Protein AF-A0A969T802-F1 (afdb_monomer)

pLDDT: mean 82.57, std 17.38, range [31.38, 98.31]

Secondary structure (DSSP, 8-state):
--HHHHHHHHHHHHHHS-SHHHHHHTHHHHHHHHHHHHHHHHHHHHHHHTT-HHHHTT--HHHHBPPSB---SS-TTS-SB-SEEEEEE--TTTSS-SEEEEEESS--S-EEE--------

Structure (mmCIF, N/CA/C/O backbone):
data_AF-A0A969T802-F1
#
_entry.id   AF-A0A969T802-F1
#
loop_
_atom_site.group_PDB
_atom_site.id
_atom_site.type_symbol
_atom_site.label_atom_id
_atom_site.label_alt_id
_atom_site.label_comp_id
_atom_site.label_asym_id
_atom_site.label_entity_id
_atom_site.label_seq_id
_atom_site.pdbx_PDB_ins_code
_atom_site.Cartn_x
_atom_site.Cartn_y
_atom_site.Cartn_z
_atom_site.occupancy
_atom_site.B_iso_or_equiv
_atom_site.auth_seq_id
_atom_site.auth_comp_id
_atom_site.auth_asym_id
_atom_site.auth_atom_id
_atom_site.pdbx_PDB_model_num
ATOM 1 N N . MET A 1 1 ? 12.399 -9.463 11.424 1.00 49.69 1 MET A N 1
ATOM 2 C CA . MET A 1 1 ? 10.992 -9.719 11.037 1.00 49.69 1 MET A CA 1
ATOM 3 C C . MET A 1 1 ? 10.957 -9.883 9.524 1.00 49.69 1 MET A C 1
ATOM 5 O O . MET A 1 1 ? 11.673 -9.152 8.859 1.00 49.69 1 MET A O 1
ATOM 9 N N . ASN A 1 2 ? 10.229 -10.853 8.970 1.00 75.81 2 ASN A N 1
ATOM 10 C CA . ASN A 1 2 ? 10.134 -11.003 7.512 1.00 75.81 2 ASN A CA 1
ATOM 11 C C . ASN A 1 2 ? 9.276 -9.852 6.943 1.00 75.81 2 ASN A C 1
ATOM 13 O O . ASN A 1 2 ? 8.128 -9.708 7.362 1.00 75.81 2 ASN A O 1
ATOM 17 N N . ASN A 1 3 ? 9.811 -9.056 6.007 1.00 84.88 3 ASN A N 1
ATOM 18 C CA . ASN A 1 3 ? 9.140 -7.883 5.420 1.00 84.88 3 ASN A CA 1
ATOM 19 C C . ASN A 1 3 ? 7.757 -8.235 4.843 1.00 84.88 3 ASN A C 1
ATOM 21 O O . ASN A 1 3 ? 6.803 -7.480 5.016 1.00 84.88 3 ASN A O 1
ATOM 25 N N . LYS A 1 4 ? 7.598 -9.434 4.263 1.00 86.12 4 LYS A N 1
ATOM 26 C CA . LYS A 1 4 ? 6.299 -9.922 3.773 1.00 86.12 4 LYS A CA 1
ATOM 27 C C . LYS A 1 4 ? 5.304 -10.179 4.907 1.00 86.12 4 LYS A C 1
ATOM 29 O O . LYS A 1 4 ? 4.128 -9.858 4.769 1.00 86.12 4 LYS A O 1
ATOM 34 N N . GLN A 1 5 ? 5.761 -10.758 6.015 1.00 89.06 5 GLN A N 1
ATOM 35 C CA . GLN A 1 5 ? 4.893 -11.068 7.153 1.00 89.06 5 GLN A CA 1
ATOM 36 C C . GLN A 1 5 ? 4.352 -9.784 7.786 1.00 89.06 5 GLN A C 1
ATOM 38 O O . GLN A 1 5 ? 3.160 -9.690 8.041 1.00 89.06 5 GLN A O 1
ATOM 43 N N . ALA A 1 6 ? 5.198 -8.759 7.920 1.00 91.12 6 ALA A N 1
ATOM 44 C CA . ALA A 1 6 ? 4.787 -7.462 8.449 1.00 91.12 6 ALA A CA 1
ATOM 45 C C . ALA A 1 6 ? 3.683 -6.790 7.615 1.00 91.12 6 ALA A C 1
ATOM 47 O O . ALA A 1 6 ? 2.765 -6.197 8.178 1.00 91.12 6 ALA A O 1
ATOM 48 N N . ILE A 1 7 ? 3.748 -6.912 6.282 1.00 93.69 7 ILE A N 1
ATOM 49 C CA . ILE A 1 7 ? 2.685 -6.438 5.385 1.00 93.69 7 ILE A CA 1
ATOM 50 C C . ILE A 1 7 ? 1.379 -7.177 5.679 1.00 93.69 7 ILE A C 1
ATOM 52 O O . ILE A 1 7 ? 0.344 -6.543 5.870 1.00 93.69 7 ILE A O 1
ATOM 56 N N . LEU A 1 8 ? 1.425 -8.510 5.716 1.00 91.94 8 LEU A N 1
ATOM 57 C C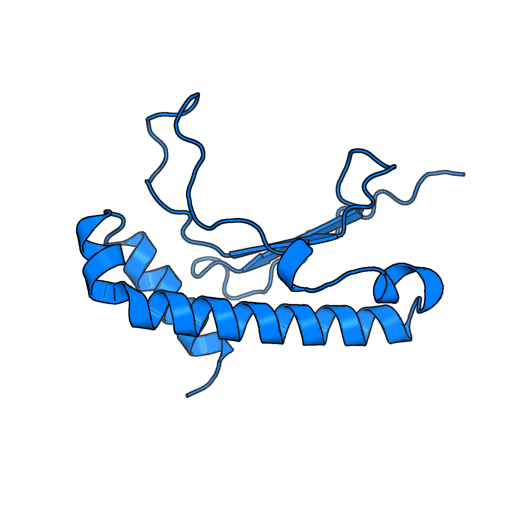A . LEU A 1 8 ? 0.234 -9.336 5.911 1.00 91.94 8 LEU A CA 1
ATOM 58 C C . LEU A 1 8 ? -0.404 -9.100 7.283 1.00 91.94 8 LEU A C 1
ATOM 60 O O . LEU A 1 8 ? -1.618 -8.944 7.356 1.00 91.94 8 LEU A O 1
ATOM 64 N N . ASP A 1 9 ? 0.401 -9.002 8.341 1.00 93.31 9 ASP A N 1
ATOM 65 C CA . ASP A 1 9 ? -0.079 -8.733 9.699 1.00 93.31 9 ASP A CA 1
ATOM 66 C C . ASP A 1 9 ? -0.737 -7.352 9.795 1.00 93.31 9 ASP A C 1
ATOM 68 O O . ASP A 1 9 ? -1.803 -7.203 10.391 1.00 93.31 9 ASP A O 1
ATOM 72 N N . PHE A 1 10 ? -0.140 -6.334 9.166 1.00 95.56 10 PHE A N 1
ATOM 73 C CA . PHE A 1 10 ? -0.739 -5.002 9.105 1.00 95.56 10 PHE A CA 1
ATOM 74 C C . PHE A 1 10 ? -2.083 -5.013 8.365 1.00 95.56 10 PHE A C 1
ATOM 76 O O . PHE A 1 10 ? -3.063 -4.470 8.871 1.00 95.56 10 PHE A O 1
ATOM 83 N N . LEU A 1 11 ? -2.145 -5.639 7.185 1.00 95.38 11 LEU A N 1
ATOM 84 C CA . LEU A 1 11 ? -3.375 -5.707 6.389 1.00 95.38 11 LEU A CA 1
ATOM 85 C C . LEU A 1 11 ? -4.474 -6.505 7.103 1.00 95.38 11 LEU A C 1
ATOM 87 O O . LEU A 1 11 ? -5.644 -6.127 7.028 1.00 95.38 11 LEU A O 1
ATOM 91 N N . LYS A 1 12 ? -4.099 -7.557 7.843 1.00 94.19 12 LYS A N 1
ATOM 92 C CA . LYS A 1 12 ? -5.016 -8.321 8.692 1.00 94.19 12 LYS A CA 1
ATOM 93 C C . LYS A 1 12 ? -5.697 -7.422 9.712 1.00 94.19 12 LYS A C 1
ATOM 95 O O . LYS A 1 12 ? -6.924 -7.351 9.755 1.00 94.19 12 LYS A O 1
ATOM 100 N N . ASP A 1 13 ? -4.901 -6.712 10.503 1.00 96.00 13 ASP A N 1
ATOM 101 C CA . ASP A 1 13 ? -5.425 -5.880 11.579 1.00 96.00 13 ASP A CA 1
ATOM 102 C C . ASP A 1 13 ? -6.213 -4.689 11.028 1.00 96.00 13 ASP A C 1
ATOM 104 O O . ASP A 1 13 ? -7.263 -4.346 11.573 1.00 96.00 13 ASP A O 1
ATOM 108 N N . LEU A 1 14 ? -5.761 -4.111 9.909 1.00 96.50 14 LEU A N 1
ATOM 109 C CA . LEU A 1 14 ? -6.475 -3.045 9.210 1.00 96.50 14 LEU A CA 1
ATOM 110 C C . LEU A 1 14 ? -7.850 -3.508 8.709 1.00 96.50 14 LEU A C 1
ATOM 112 O O . LEU A 1 14 ? -8.796 -2.723 8.719 1.00 96.50 14 LEU A O 1
ATOM 116 N N . SER A 1 15 ? -7.985 -4.768 8.282 1.00 94.44 15 SER A N 1
ATOM 117 C CA . SER A 1 15 ? -9.271 -5.305 7.817 1.00 94.44 15 SER A CA 1
ATOM 118 C C . SER A 1 15 ? -10.324 -5.375 8.931 1.00 94.44 15 SER A C 1
ATOM 120 O O . SER A 1 15 ? -11.513 -5.238 8.653 1.00 94.44 15 SER A O 1
ATOM 122 N N . ILE A 1 16 ? -9.887 -5.538 10.184 1.00 96.12 16 ILE A N 1
ATOM 123 C CA . ILE A 1 16 ? -10.752 -5.646 11.367 1.00 96.12 16 ILE A CA 1
ATOM 124 C C . ILE A 1 16 ? -11.009 -4.262 11.984 1.00 96.12 16 ILE A C 1
ATOM 126 O O . ILE A 1 16 ? -12.108 -3.995 12.459 1.00 96.12 16 ILE A O 1
ATOM 130 N N . ASN A 1 17 ? -10.019 -3.364 11.943 1.00 96.69 17 ASN A N 1
ATOM 131 C CA . ASN A 1 17 ? -10.032 -2.075 12.645 1.00 96.69 17 ASN A CA 1
ATOM 132 C C . ASN A 1 17 ? -10.033 -0.870 11.682 1.00 96.69 17 ASN A C 1
ATOM 134 O O . ASN A 1 17 ? -9.304 0.098 11.881 1.00 96.69 17 ASN A O 1
ATOM 138 N N . ASN A 1 18 ? -10.804 -0.936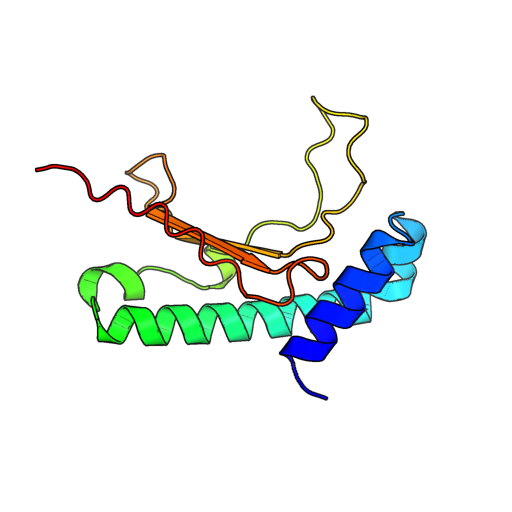 10.592 1.00 95.38 18 ASN A N 1
ATOM 139 C CA . ASN A 1 18 ? -10.729 0.005 9.465 1.00 95.38 18 ASN A CA 1
ATOM 140 C C . ASN A 1 18 ? -11.323 1.399 9.775 1.00 95.38 18 ASN A C 1
ATOM 142 O O . ASN A 1 18 ? -12.367 1.783 9.243 1.00 95.38 18 ASN A O 1
ATOM 146 N N . SER A 1 19 ? -10.656 2.169 10.635 1.00 96.88 19 SER A N 1
ATOM 147 C CA . SER A 1 19 ? -11.009 3.545 10.992 1.00 96.88 19 SER A CA 1
ATOM 148 C C . SER A 1 19 ? -9.802 4.480 10.907 1.00 96.88 19 SER A C 1
ATOM 150 O O . SER A 1 19 ? -8.646 4.043 10.893 1.00 96.88 19 SER A O 1
ATOM 152 N N . LYS A 1 20 ? -10.064 5.790 10.815 1.00 96.31 20 LYS A N 1
ATOM 153 C CA . LYS A 1 20 ? -9.001 6.800 10.730 1.00 96.31 20 LYS A CA 1
ATOM 154 C C . LYS A 1 20 ? -8.198 6.859 12.029 1.00 96.31 20 LYS A C 1
ATOM 156 O O . LYS A 1 20 ? -6.979 6.964 11.978 1.00 96.31 20 LYS A O 1
ATOM 161 N N . GLU A 1 21 ? -8.881 6.752 13.161 1.00 97.88 21 GLU A N 1
ATOM 162 C CA . GLU A 1 21 ? -8.306 6.780 14.505 1.00 97.88 21 GLU A CA 1
ATOM 163 C C . GLU A 1 21 ? -7.303 5.636 14.672 1.00 97.88 21 GLU A C 1
ATOM 165 O O . GLU A 1 21 ? -6.143 5.869 15.003 1.00 97.88 21 GLU A O 1
ATOM 170 N N . TRP A 1 22 ? -7.702 4.412 14.308 1.00 98.06 22 TRP A N 1
ATOM 171 C CA . TRP A 1 22 ? -6.816 3.255 14.390 1.00 98.06 22 TRP A CA 1
ATOM 172 C C . TRP A 1 22 ? -5.600 3.391 13.465 1.00 98.06 22 TRP A C 1
ATOM 174 O O . TRP A 1 22 ? -4.484 3.045 13.854 1.00 98.06 22 TRP A O 1
ATOM 184 N N . MET A 1 23 ? -5.781 3.915 12.247 1.00 97.75 23 MET A N 1
ATOM 185 C CA . MET A 1 23 ? -4.669 4.161 11.322 1.00 97.75 23 MET A CA 1
ATOM 186 C C . MET A 1 23 ? -3.689 5.208 11.867 1.00 97.75 23 MET A C 1
ATOM 188 O O . MET A 1 23 ? -2.481 5.064 11.675 1.00 97.75 23 MET A O 1
ATOM 192 N N . ASP A 1 24 ? -4.187 6.252 12.530 1.00 97.75 24 ASP A N 1
ATOM 193 C CA . ASP A 1 24 ? -3.347 7.286 13.131 1.00 97.75 24 ASP A CA 1
ATOM 194 C C . ASP A 1 24 ? -2.512 6.714 14.289 1.00 97.75 24 ASP A C 1
ATOM 196 O O . ASP A 1 24 ? -1.296 6.929 14.309 1.00 97.75 24 ASP A O 1
ATOM 200 N N . ASP A 1 25 ? -3.108 5.880 15.147 1.00 98.31 25 ASP A N 1
ATOM 201 C CA . ASP A 1 25 ? -2.405 5.170 16.229 1.00 98.31 25 ASP A CA 1
ATOM 202 C C . ASP A 1 25 ? -1.385 4.141 15.701 1.00 98.31 25 ASP A C 1
ATOM 204 O O . ASP A 1 25 ? -0.340 3.897 16.306 1.00 98.31 25 ASP A O 1
ATOM 208 N N . ASN A 1 26 ? -1.652 3.547 14.533 1.00 97.81 26 ASN A N 1
ATOM 209 C CA . ASN A 1 26 ? -0.815 2.516 13.909 1.00 97.81 26 ASN A CA 1
ATOM 210 C C . ASN A 1 26 ? 0.033 3.055 12.742 1.00 97.81 26 ASN A C 1
ATOM 212 O O . ASN A 1 26 ? 0.563 2.276 11.941 1.00 97.81 26 ASN A O 1
ATOM 216 N N . ARG A 1 27 ? 0.224 4.377 12.649 1.00 97.06 27 ARG A N 1
ATOM 217 C CA . ARG A 1 27 ? 0.912 5.040 11.527 1.00 97.06 27 ARG A CA 1
ATOM 218 C C . ARG A 1 27 ? 2.309 4.487 11.260 1.00 97.06 27 ARG A C 1
ATOM 220 O O . ARG A 1 27 ? 2.678 4.292 10.106 1.00 97.06 27 ARG A O 1
ATOM 227 N N . ASN A 1 28 ? 3.065 4.173 12.310 1.00 97.62 28 ASN A N 1
ATOM 228 C CA . ASN A 1 28 ? 4.402 3.586 12.178 1.00 97.62 28 ASN A CA 1
ATOM 229 C C . ASN A 1 28 ? 4.362 2.193 11.530 1.00 97.62 28 ASN A C 1
ATOM 231 O O . ASN A 1 28 ? 5.210 1.878 10.696 1.00 97.62 28 ASN A O 1
ATOM 235 N N . ARG A 1 29 ? 3.349 1.379 11.858 1.00 96.75 29 ARG A N 1
ATOM 236 C CA . ARG A 1 29 ? 3.151 0.052 11.253 1.00 96.75 29 ARG A CA 1
ATOM 237 C C . ARG A 1 29 ? 2.780 0.173 9.782 1.00 96.75 29 ARG A C 1
ATOM 239 O O . ARG A 1 29 ? 3.305 -0.579 8.968 1.00 96.75 29 ARG A O 1
ATOM 246 N N . TYR A 1 30 ? 1.925 1.139 9.442 1.00 96.69 30 TYR A N 1
ATOM 247 C CA . TYR A 1 30 ? 1.594 1.434 8.051 1.00 96.69 30 TYR A CA 1
ATOM 248 C C . TYR A 1 30 ? 2.829 1.858 7.253 1.00 96.69 30 TYR A C 1
ATOM 250 O O . TYR A 1 30 ? 3.064 1.309 6.179 1.00 96.69 30 TYR A O 1
ATOM 258 N N . THR A 1 31 ? 3.632 2.794 7.770 1.00 96.19 31 THR A N 1
ATOM 259 C CA . THR A 1 31 ? 4.863 3.241 7.101 1.00 96.19 31 THR A CA 1
ATOM 260 C C . THR A 1 31 ? 5.804 2.064 6.858 1.00 96.19 31 THR A C 1
ATOM 262 O O . THR A 1 31 ? 6.204 1.837 5.721 1.00 96.19 31 THR A O 1
ATOM 265 N N . PHE A 1 32 ? 6.049 1.238 7.881 1.00 96.44 32 PHE A N 1
ATOM 266 C CA . PHE A 1 32 ? 6.882 0.043 7.742 1.00 96.44 32 PHE A CA 1
ATOM 267 C C . PHE A 1 32 ? 6.331 -0.941 6.695 1.00 96.44 32 PHE A C 1
ATOM 269 O O . PHE A 1 32 ? 7.066 -1.406 5.828 1.00 96.44 32 PHE A O 1
ATOM 276 N N . ALA A 1 33 ? 5.030 -1.246 6.738 1.00 95.94 33 ALA A N 1
ATOM 277 C CA . ALA A 1 33 ? 4.392 -2.143 5.775 1.00 95.94 33 ALA A CA 1
ATOM 278 C C . ALA A 1 33 ? 4.443 -1.583 4.343 1.00 95.94 33 ALA A C 1
ATOM 280 O O . ALA A 1 33 ? 4.654 -2.329 3.388 1.00 95.94 33 ALA A O 1
ATOM 281 N N . LYS A 1 34 ? 4.286 -0.267 4.179 1.00 95.75 34 LYS A N 1
ATOM 282 C CA . LYS A 1 34 ? 4.391 0.409 2.884 1.00 95.75 34 LYS A CA 1
ATOM 283 C C . LYS A 1 34 ? 5.817 0.354 2.331 1.00 95.75 34 LYS A C 1
ATOM 285 O O . LYS A 1 34 ? 5.980 0.103 1.139 1.00 95.75 34 LYS A O 1
ATOM 290 N N . ASP A 1 35 ? 6.827 0.564 3.167 1.00 95.94 35 ASP A N 1
ATOM 291 C CA . ASP A 1 35 ? 8.230 0.506 2.745 1.00 95.94 35 ASP A CA 1
ATOM 292 C C . ASP A 1 35 ? 8.627 -0.928 2.368 1.00 95.94 35 ASP A C 1
ATOM 294 O O . ASP A 1 35 ? 9.183 -1.157 1.295 1.00 95.94 35 ASP A O 1
ATOM 298 N N . ALA A 1 36 ? 8.204 -1.915 3.162 1.00 94.88 36 ALA A N 1
ATOM 299 C CA . ALA A 1 36 ? 8.339 -3.331 2.824 1.00 94.88 36 ALA A CA 1
ATOM 300 C C . ALA A 1 36 ? 7.646 -3.686 1.492 1.00 94.88 36 ALA A C 1
ATOM 302 O O . ALA A 1 36 ? 8.162 -4.482 0.703 1.00 94.88 36 ALA A O 1
ATOM 303 N N . TRP A 1 37 ? 6.478 -3.096 1.214 1.00 94.44 37 TRP A N 1
ATOM 304 C CA . TRP A 1 37 ? 5.791 -3.270 -0.065 1.00 94.44 37 TRP A CA 1
ATOM 305 C C . TRP A 1 37 ? 6.579 -2.650 -1.225 1.00 94.44 37 TRP A C 1
ATOM 307 O O . TRP A 1 37 ? 6.733 -3.290 -2.263 1.00 94.44 37 TRP A O 1
ATOM 317 N N . LEU A 1 38 ? 7.130 -1.447 -1.049 1.00 94.62 38 LEU A N 1
ATOM 318 C CA . LEU A 1 38 ? 7.972 -0.787 -2.053 1.00 94.62 38 LEU A CA 1
ATOM 319 C C . LEU A 1 38 ? 9.215 -1.610 -2.404 1.00 94.62 38 LEU A C 1
ATOM 321 O O . LEU A 1 38 ? 9.541 -1.743 -3.585 1.00 94.62 38 LEU A O 1
ATOM 325 N N . GLU A 1 39 ? 9.880 -2.195 -1.409 1.00 93.94 39 GLU A N 1
ATOM 326 C CA . GLU A 1 39 ? 11.015 -3.096 -1.630 1.00 93.94 39 GLU A CA 1
ATOM 327 C C . GLU A 1 39 ? 10.618 -4.323 -2.455 1.00 93.94 39 GLU A C 1
ATOM 329 O O . GLU A 1 39 ? 11.333 -4.711 -3.381 1.00 93.94 39 GLU A O 1
ATOM 334 N N . LEU A 1 40 ? 9.457 -4.918 -2.168 1.00 92.00 40 LEU A N 1
ATOM 335 C CA . LEU A 1 40 ? 8.957 -6.062 -2.925 1.00 92.00 40 LEU A CA 1
ATOM 336 C C . LEU A 1 40 ? 8.638 -5.683 -4.378 1.00 92.00 40 LEU A C 1
ATOM 338 O O . LEU A 1 40 ? 8.997 -6.418 -5.297 1.00 92.00 40 LEU A O 1
ATOM 342 N N . VAL A 1 41 ? 8.023 -4.520 -4.605 1.00 91.75 41 VAL A N 1
ATOM 343 C CA . VAL A 1 41 ? 7.773 -3.995 -5.958 1.00 91.75 41 VAL A CA 1
ATOM 344 C C . VAL A 1 41 ? 9.086 -3.761 -6.703 1.00 91.75 41 VAL A C 1
ATOM 346 O O . VAL A 1 41 ? 9.196 -4.138 -7.867 1.00 91.75 41 VAL A O 1
ATOM 349 N N . GLN A 1 42 ? 10.108 -3.212 -6.039 1.00 93.12 42 GLN A N 1
ATOM 350 C CA . GLN A 1 42 ? 11.437 -3.046 -6.631 1.00 93.12 42 GLN A CA 1
ATOM 351 C C . GLN A 1 42 ? 12.044 -4.391 -7.043 1.00 93.12 42 GLN A C 1
ATOM 353 O O . GLN A 1 42 ? 12.585 -4.498 -8.142 1.00 93.12 42 GLN A O 1
ATOM 358 N N . GLN A 1 43 ? 11.940 -5.424 -6.204 1.00 91.50 43 GLN A N 1
ATOM 359 C CA . GLN A 1 43 ? 12.427 -6.763 -6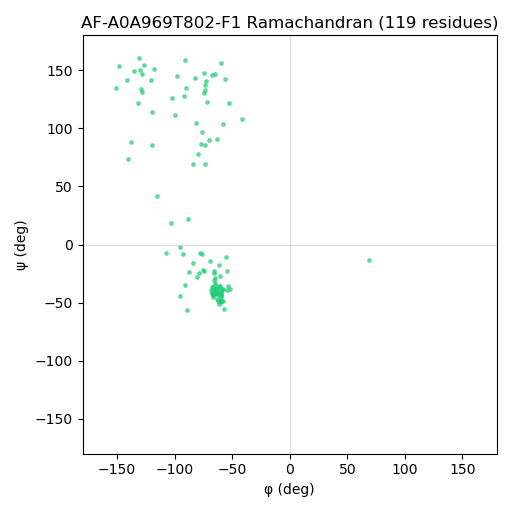.547 1.00 91.50 43 GLN A CA 1
ATOM 360 C C . GLN A 1 43 ? 11.696 -7.333 -7.769 1.00 91.50 43 GLN A C 1
ATOM 362 O O . GLN A 1 43 ? 12.344 -7.868 -8.670 1.00 91.50 43 GLN A O 1
ATOM 367 N N . ILE A 1 44 ? 10.370 -7.169 -7.837 1.00 88.56 44 ILE A N 1
ATOM 368 C CA . ILE A 1 44 ? 9.564 -7.620 -8.979 1.00 88.56 44 ILE A CA 1
ATOM 369 C C . ILE A 1 44 ? 9.975 -6.882 -10.257 1.00 88.56 44 ILE A C 1
ATOM 371 O O . ILE A 1 44 ? 10.223 -7.531 -11.271 1.00 88.56 44 ILE A O 1
ATOM 375 N N . LEU A 1 45 ? 10.115 -5.555 -10.213 1.00 88.44 45 LEU A N 1
ATOM 376 C CA . LEU A 1 45 ? 10.566 -4.765 -11.362 1.00 88.44 45 LEU A CA 1
ATOM 377 C C . LEU A 1 45 ? 11.963 -5.192 -11.822 1.00 88.44 45 LEU A C 1
ATOM 379 O O . LEU A 1 45 ? 12.150 -5.458 -13.003 1.00 88.44 45 LEU A O 1
ATOM 383 N N . THR A 1 46 ? 12.913 -5.381 -10.902 1.00 90.25 46 THR A N 1
ATOM 384 C CA . THR A 1 46 ? 14.260 -5.876 -11.232 1.00 90.25 46 THR A CA 1
ATOM 385 C C . THR A 1 46 ? 14.219 -7.254 -11.898 1.00 90.25 46 THR A C 1
ATOM 387 O O . THR A 1 46 ? 14.978 -7.516 -12.832 1.00 90.25 46 THR A O 1
ATOM 390 N N . MET A 1 47 ? 13.346 -8.158 -11.441 1.00 88.06 47 MET A N 1
ATOM 391 C CA . MET A 1 47 ? 13.162 -9.464 -12.080 1.00 88.06 47 MET A CA 1
ATOM 392 C C . MET A 1 47 ? 12.570 -9.339 -13.487 1.00 88.06 47 MET A C 1
ATOM 394 O O . MET A 1 47 ? 13.018 -10.040 -14.393 1.00 88.06 47 MET A O 1
ATOM 398 N N . LEU A 1 48 ? 11.599 -8.446 -13.685 1.00 85.75 48 LEU A N 1
ATOM 399 C CA . LEU A 1 48 ? 10.980 -8.197 -14.987 1.00 85.75 48 LEU A CA 1
ATOM 400 C C . LEU A 1 48 ? 11.954 -7.528 -15.973 1.00 85.75 48 LEU A C 1
ATOM 402 O O . LEU A 1 48 ? 12.016 -7.946 -17.129 1.00 85.75 48 LEU A O 1
ATOM 406 N N . SER A 1 49 ? 12.793 -6.590 -15.520 1.00 85.56 49 SER A N 1
ATOM 407 C CA . SER A 1 49 ? 13.834 -5.948 -16.342 1.00 85.56 49 SER A CA 1
ATOM 408 C C . SER A 1 49 ? 14.868 -6.928 -16.892 1.00 85.56 49 SER A C 1
ATOM 410 O O . SER A 1 49 ? 15.415 -6.701 -17.966 1.00 85.56 49 SER A O 1
ATOM 412 N N . LYS A 1 50 ? 15.117 -8.059 -16.215 1.00 87.38 50 LYS A N 1
ATOM 413 C CA . LYS A 1 50 ? 15.978 -9.123 -16.767 1.00 87.38 50 LYS A CA 1
ATOM 414 C C . LYS A 1 50 ? 15.379 -9.780 -18.014 1.00 87.38 50 LYS A C 1
ATOM 416 O O . LYS A 1 50 ? 16.119 -10.375 -18.789 1.00 87.38 50 LYS A O 1
ATOM 421 N N . ARG A 1 51 ? 14.055 -9.709 -18.186 1.00 81.50 51 ARG A N 1
ATOM 422 C CA . ARG A 1 51 ? 13.329 -10.286 -19.323 1.00 81.50 51 ARG A CA 1
ATOM 423 C C . ARG A 1 51 ? 13.095 -9.267 -20.436 1.00 81.50 51 ARG A C 1
ATOM 425 O O . ARG A 1 51 ? 13.292 -9.608 -21.595 1.00 81.50 51 ARG A O 1
ATOM 432 N N . ASP A 1 52 ? 12.687 -8.049 -20.088 1.00 80.44 52 ASP A N 1
ATOM 433 C CA . ASP A 1 52 ? 12.510 -6.938 -21.032 1.00 80.44 52 ASP A CA 1
ATOM 434 C C . ASP A 1 52 ? 13.059 -5.643 -20.424 1.00 80.44 52 ASP A C 1
ATOM 436 O O . ASP A 1 52 ? 12.371 -4.875 -19.745 1.00 80.44 52 ASP A O 1
ATOM 440 N N . ASN A 1 53 ? 14.350 -5.429 -20.652 1.00 81.12 53 ASN A N 1
ATOM 441 C CA . ASN A 1 53 ? 15.083 -4.314 -20.071 1.00 81.12 53 ASN A CA 1
ATOM 442 C C . ASN A 1 53 ? 14.606 -2.958 -20.619 1.00 81.12 53 ASN A C 1
ATOM 444 O O . ASN A 1 53 ? 14.545 -1.978 -19.880 1.00 81.12 53 ASN A O 1
ATOM 448 N N . SER A 1 54 ? 14.247 -2.906 -21.907 1.00 81.69 54 SER A N 1
ATOM 449 C CA . SER A 1 54 ? 13.797 -1.685 -22.587 1.00 81.69 54 SER A CA 1
ATOM 450 C C . SER A 1 54 ? 12.485 -1.144 -22.039 1.00 81.69 54 SER A C 1
ATOM 452 O O . SER A 1 54 ? 12.289 0.071 -22.019 1.00 81.69 54 SER A O 1
ATOM 454 N N . TYR A 1 55 ? 11.597 -2.032 -21.597 1.00 82.50 55 TYR A N 1
ATOM 455 C CA . TYR A 1 55 ? 10.299 -1.654 -21.067 1.00 82.50 55 TYR A CA 1
ATOM 456 C C . TYR A 1 55 ? 10.352 -1.389 -19.557 1.00 82.50 55 TYR A C 1
ATOM 458 O O . TYR A 1 55 ? 10.014 -0.290 -19.111 1.00 82.50 55 TYR A O 1
ATOM 466 N N . PHE A 1 56 ? 10.810 -2.362 -18.758 1.00 83.12 56 PHE A N 1
ATOM 467 C CA . PHE A 1 56 ? 10.621 -2.331 -17.302 1.00 83.12 56 PHE A CA 1
ATOM 468 C C . PHE A 1 56 ? 11.538 -1.352 -16.548 1.00 83.12 56 PHE A C 1
ATOM 470 O O . PHE A 1 56 ? 11.161 -0.889 -15.471 1.00 83.12 56 PHE A O 1
ATOM 477 N N . ASN A 1 57 ? 12.688 -0.953 -17.108 1.00 83.12 57 ASN A N 1
ATOM 478 C CA . ASN A 1 57 ? 13.573 0.033 -16.465 1.00 83.12 57 ASN A CA 1
ATOM 479 C C . ASN A 1 57 ? 13.015 1.458 -16.427 1.00 83.12 57 ASN A C 1
ATOM 481 O O . ASN A 1 57 ? 13.530 2.291 -15.684 1.00 83.12 57 ASN A O 1
ATOM 485 N N . ASN A 1 58 ? 11.972 1.752 -17.203 1.00 86.31 58 ASN A N 1
ATOM 486 C CA . ASN A 1 58 ? 11.373 3.086 -17.222 1.00 86.31 58 ASN A CA 1
ATOM 487 C C . ASN A 1 58 ? 10.457 3.341 -16.013 1.00 86.31 58 ASN A C 1
ATOM 489 O O . ASN A 1 58 ? 9.973 4.458 -15.834 1.00 86.31 58 ASN A O 1
ATOM 493 N N . PHE A 1 59 ? 10.198 2.320 -15.189 1.00 88.69 59 PHE A N 1
ATOM 494 C CA . PHE A 1 59 ? 9.251 2.397 -14.085 1.00 88.69 59 PHE A CA 1
ATOM 495 C C . PHE A 1 59 ? 9.952 2.560 -12.739 1.00 88.69 59 PHE A C 1
ATOM 497 O O . PHE A 1 59 ? 10.783 1.749 -12.334 1.00 88.69 59 PHE A O 1
ATOM 504 N N . ILE A 1 60 ? 9.550 3.593 -12.000 1.00 89.94 60 ILE A N 1
ATOM 505 C CA . ILE A 1 60 ? 9.983 3.822 -10.623 1.00 89.94 60 ILE A CA 1
ATOM 506 C C . ILE A 1 60 ? 8.965 3.137 -9.691 1.00 89.94 60 ILE A C 1
ATOM 508 O O . ILE A 1 60 ? 7.770 3.430 -9.799 1.00 89.94 60 ILE A O 1
ATOM 512 N N . PRO A 1 61 ? 9.379 2.275 -8.735 1.00 90.75 61 PRO A N 1
ATOM 513 C CA . PRO A 1 61 ? 8.452 1.527 -7.871 1.00 90.75 61 PRO A CA 1
ATOM 514 C C . PRO A 1 61 ? 7.404 2.403 -7.172 1.00 90.75 61 PRO A C 1
ATOM 516 O O . PRO A 1 61 ? 6.239 2.032 -7.054 1.00 90.75 61 PRO A O 1
ATOM 519 N N . LYS A 1 62 ? 7.824 3.596 -6.741 1.00 91.62 62 LYS A N 1
ATOM 520 C CA . LYS A 1 62 ? 7.014 4.593 -6.025 1.00 91.62 62 LYS A CA 1
ATOM 521 C C . LYS A 1 62 ? 5.816 5.068 -6.845 1.00 91.62 62 LYS A C 1
ATOM 523 O O . LYS A 1 62 ? 4.747 5.287 -6.283 1.00 91.62 62 LYS A O 1
ATOM 528 N N . ASP A 1 63 ? 6.010 5.182 -8.154 1.00 90.94 63 ASP A N 1
ATOM 5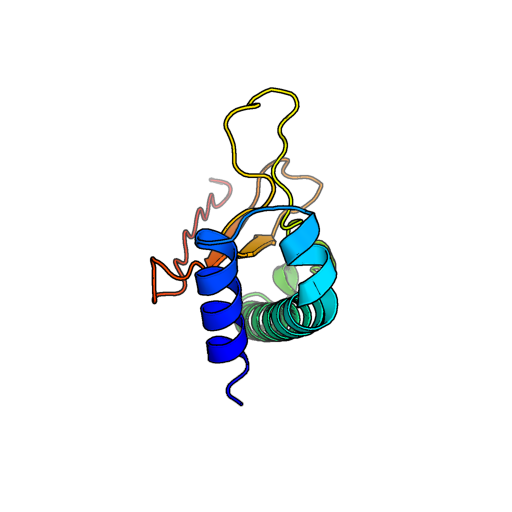29 C CA . ASP A 1 63 ? 5.003 5.657 -9.103 1.00 90.94 63 ASP A CA 1
ATOM 530 C C . ASP A 1 63 ? 4.069 4.522 -9.544 1.00 90.94 63 ASP A C 1
ATOM 532 O O . ASP A 1 63 ? 2.987 4.767 -10.071 1.00 90.94 63 ASP A O 1
ATOM 536 N N . CYS A 1 64 ? 4.475 3.273 -9.299 1.00 90.38 64 CYS A N 1
ATOM 537 C CA . CYS A 1 64 ? 3.703 2.085 -9.640 1.00 90.38 64 CYS A CA 1
ATOM 538 C C . CYS A 1 64 ? 2.725 1.682 -8.531 1.00 90.38 64 CYS A C 1
ATOM 540 O O . CYS A 1 64 ? 1.750 0.984 -8.803 1.00 90.38 64 CYS A O 1
ATOM 542 N N . ILE A 1 65 ? 2.960 2.070 -7.273 1.00 92.88 65 ILE A N 1
ATOM 543 C CA . ILE A 1 65 ? 2.078 1.695 -6.159 1.00 92.88 65 ILE A CA 1
ATOM 544 C C . ILE A 1 65 ? 0.862 2.615 -6.049 1.00 92.88 65 ILE A C 1
ATOM 546 O O . ILE A 1 65 ? 0.938 3.826 -6.240 1.00 92.88 65 ILE A O 1
ATOM 550 N N . SER A 1 66 ? -0.288 2.050 -5.687 1.00 91.75 66 SER A N 1
ATOM 551 C CA . SER A 1 66 ? -1.495 2.845 -5.446 1.00 91.75 66 SER A CA 1
ATOM 552 C C . SER A 1 66 ? -1.616 3.281 -3.987 1.00 91.75 66 SER A C 1
ATOM 554 O O . SER A 1 66 ? -1.101 2.642 -3.071 1.00 91.75 66 SER A O 1
ATOM 556 N N . ARG A 1 67 ? -2.395 4.343 -3.748 1.00 93.81 67 ARG A N 1
ATOM 557 C CA . ARG A 1 67 ? -2.782 4.737 -2.387 1.00 93.81 67 ARG A CA 1
ATOM 558 C C . ARG A 1 67 ? -3.655 3.671 -1.716 1.00 93.81 67 ARG A C 1
ATOM 560 O O . ARG A 1 67 ? -4.509 3.054 -2.368 1.00 93.81 67 ARG A O 1
ATOM 567 N N . ILE A 1 68 ? -3.491 3.547 -0.400 1.00 95.38 68 ILE A N 1
ATOM 568 C CA . ILE A 1 68 ? -4.277 2.641 0.445 1.00 95.38 68 ILE A CA 1
ATOM 569 C C . ILE A 1 68 ? -5.710 3.145 0.691 1.00 95.38 68 ILE A C 1
ATOM 571 O O . ILE A 1 68 ? -6.599 2.350 0.956 1.00 95.38 68 ILE A O 1
ATOM 575 N N . THR A 1 69 ? -5.986 4.447 0.572 1.00 95.56 69 THR A N 1
ATOM 576 C CA . THR A 1 69 ? -7.335 4.999 0.796 1.00 95.56 69 THR A CA 1
ATOM 577 C C . THR A 1 69 ? -8.298 4.670 -0.346 1.00 95.56 69 THR A C 1
ATOM 579 O O . THR A 1 69 ? -7.959 4.799 -1.532 1.00 95.56 69 THR A O 1
ATOM 582 N N . ASN A 1 70 ? -9.531 4.290 -0.002 1.00 93.75 70 ASN A N 1
ATOM 583 C CA . ASN A 1 70 ? -10.595 4.118 -0.989 1.00 93.75 70 ASN A CA 1
ATOM 584 C C . ASN A 1 70 ? -11.115 5.467 -1.490 1.00 93.75 70 ASN A C 1
ATOM 586 O O . ASN A 1 70 ? -11.154 6.458 -0.762 1.00 93.75 70 ASN A O 1
ATOM 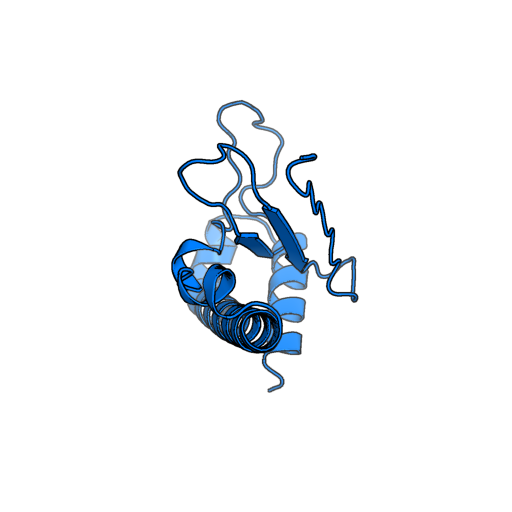590 N N . ASN A 1 71 ? -11.542 5.508 -2.754 1.00 91.75 71 ASN A N 1
ATOM 591 C CA . ASN A 1 71 ? -12.326 6.633 -3.251 1.00 91.75 71 ASN A CA 1
ATOM 592 C C . ASN A 1 71 ? -13.791 6.438 -2.843 1.00 91.75 71 ASN A C 1
ATOM 594 O O . ASN A 1 71 ? -14.492 5.619 -3.432 1.00 91.75 71 ASN A O 1
ATOM 598 N N . ARG A 1 72 ? -14.234 7.196 -1.840 1.00 91.81 72 ARG A N 1
ATOM 599 C CA . ARG A 1 72 ? -15.591 7.099 -1.288 1.00 91.81 72 ARG A CA 1
ATOM 600 C C . ARG A 1 72 ? -16.573 8.111 -1.880 1.00 91.81 72 ARG A C 1
ATOM 602 O O . ARG A 1 72 ? -17.746 8.038 -1.544 1.00 91.81 72 ARG A O 1
ATOM 609 N N . MET A 1 73 ? -16.134 9.007 -2.779 1.00 92.94 73 MET A N 1
ATOM 610 C CA . MET A 1 73 ? -17.009 10.051 -3.345 1.00 92.94 73 MET A CA 1
ATOM 611 C C . MET A 1 73 ? -18.225 9.467 -4.072 1.00 92.94 73 MET A C 1
ATOM 613 O O . MET A 1 73 ? -19.324 9.987 -3.937 1.00 92.94 73 MET A O 1
ATOM 617 N N . TYR A 1 74 ? -18.026 8.363 -4.798 1.00 91.06 74 TYR A N 1
ATOM 618 C CA . TYR A 1 74 ? -19.083 7.690 -5.564 1.00 91.06 74 TYR A CA 1
ATOM 619 C C . TYR A 1 74 ? -19.532 6.360 -4.945 1.00 91.06 74 TYR A C 1
ATOM 621 O O . TYR A 1 74 ? -20.493 5.764 -5.408 1.00 91.06 74 TYR A O 1
ATOM 629 N N . ASN A 1 75 ? -18.837 5.893 -3.903 1.00 89.69 75 ASN A N 1
ATOM 630 C CA . ASN A 1 75 ? -19.086 4.612 -3.240 1.00 89.69 75 ASN A CA 1
ATOM 631 C C . ASN A 1 75 ? -18.926 4.773 -1.713 1.00 89.69 75 ASN A C 1
ATOM 633 O O . ASN A 1 75 ? -17.918 4.340 -1.144 1.00 89.69 75 ASN A O 1
ATOM 637 N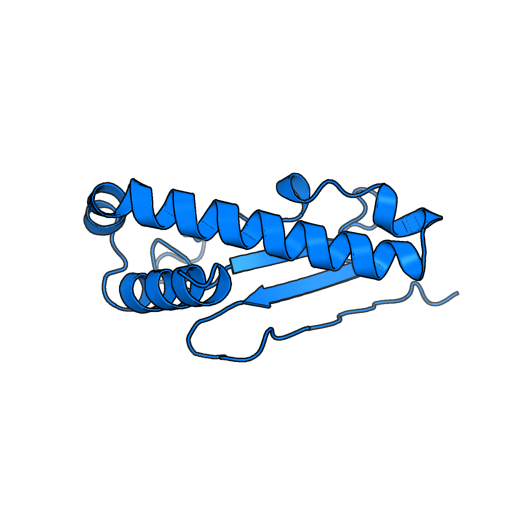 N . PRO A 1 76 ? -19.885 5.421 -1.030 1.00 91.88 76 PRO A N 1
ATOM 638 C CA . PRO A 1 76 ? -19.744 5.809 0.378 1.00 91.88 76 PRO A CA 1
ATOM 639 C C . PRO A 1 76 ? -19.664 4.618 1.345 1.00 91.88 76 PRO A C 1
ATOM 641 O O . PRO A 1 76 ? -19.058 4.740 2.412 1.00 91.88 76 PRO A O 1
ATOM 644 N N . ASN A 1 77 ? -20.212 3.467 0.944 1.00 92.88 77 ASN A N 1
ATOM 645 C CA . ASN A 1 77 ? -20.226 2.228 1.727 1.00 92.88 77 ASN A CA 1
ATOM 646 C C . ASN A 1 77 ? -18.879 1.487 1.732 1.00 92.88 77 ASN A C 1
ATOM 648 O O . ASN A 1 77 ? -18.729 0.509 2.460 1.00 92.88 77 ASN A O 1
ATOM 652 N N . LEU A 1 78 ? -17.898 1.915 0.926 1.00 91.94 78 LEU A N 1
ATOM 653 C CA . LEU A 1 78 ? -16.559 1.331 0.979 1.00 91.94 78 LEU A CA 1
ATOM 654 C C . LEU A 1 78 ? -15.870 1.667 2.312 1.00 91.94 78 LEU A C 1
ATOM 656 O O . LEU A 1 78 ? -16.035 2.788 2.814 1.00 91.94 78 LEU A O 1
ATOM 660 N N . PRO A 1 79 ? -15.037 0.749 2.843 1.00 93.81 79 PRO A N 1
ATOM 661 C CA . PRO A 1 79 ? -14.208 1.037 4.007 1.00 93.81 79 PRO A CA 1
ATOM 662 C C . PRO A 1 79 ? -13.260 2.206 3.718 1.00 93.81 79 PRO A C 1
ATOM 664 O O . PRO A 1 79 ? -12.929 2.481 2.561 1.00 93.81 79 PRO A O 1
ATOM 667 N N . VAL A 1 80 ? -12.797 2.899 4.761 1.00 95.44 80 VAL A N 1
ATOM 668 C CA . VAL A 1 80 ? -11.915 4.075 4.622 1.00 95.44 80 VAL A CA 1
ATOM 669 C C . VAL A 1 80 ? -10.618 3.701 3.897 1.00 95.44 80 VAL A C 1
ATOM 671 O O . VAL A 1 80 ? -10.172 4.404 2.981 1.00 95.44 80 VAL A O 1
ATOM 674 N N . TYR A 1 81 ? -10.059 2.547 4.251 1.00 96.94 81 TYR A N 1
ATOM 675 C CA . TYR A 1 81 ? -8.833 2.004 3.687 1.00 96.94 81 TYR A CA 1
ATOM 676 C C . TYR A 1 81 ? -9.083 0.666 2.993 1.00 96.94 81 TYR A C 1
ATOM 678 O O . TYR A 1 81 ? -9.971 -0.098 3.369 1.00 96.94 81 TYR A O 1
ATOM 686 N N . LYS A 1 82 ? -8.269 0.373 1.984 1.00 94.62 82 LYS A N 1
ATOM 687 C CA . LYS A 1 82 ? -8.152 -0.949 1.371 1.00 94.62 82 LYS A CA 1
ATOM 688 C C . LYS A 1 82 ? -7.410 -1.875 2.332 1.00 94.62 82 LYS A C 1
ATOM 690 O O . LYS A 1 82 ? -6.414 -1.470 2.924 1.00 94.62 82 LYS A O 1
ATOM 695 N N . ASP A 1 83 ? -7.851 -3.121 2.421 1.00 92.69 83 ASP A N 1
ATOM 696 C CA . ASP A 1 83 ? -7.195 -4.215 3.150 1.00 92.69 83 ASP A CA 1
ATOM 697 C C . ASP A 1 83 ? -6.176 -4.971 2.273 1.00 92.69 83 ASP A C 1
ATOM 699 O O . ASP A 1 83 ? -5.811 -6.118 2.535 1.00 92.69 83 ASP A O 1
ATOM 703 N N . PHE A 1 84 ? -5.690 -4.309 1.220 1.00 92.81 84 PHE A N 1
ATOM 704 C CA . PHE A 1 84 ? -4.706 -4.831 0.286 1.00 92.81 84 PHE A CA 1
ATOM 705 C C . PHE A 1 84 ? -3.821 -3.717 -0.276 1.00 92.81 84 PHE A C 1
ATOM 707 O O . PHE A 1 84 ? -4.236 -2.559 -0.402 1.00 92.81 84 PHE A O 1
ATOM 714 N N . PHE A 1 85 ? -2.606 -4.086 -0.675 1.00 93.62 85 PHE A N 1
ATOM 715 C CA . PHE A 1 85 ? -1.730 -3.237 -1.471 1.00 93.62 85 PHE A CA 1
ATOM 716 C C . PHE A 1 85 ? -1.807 -3.601 -2.946 1.00 93.62 85 PHE A C 1
ATOM 718 O O . PHE A 1 85 ? -1.942 -4.769 -3.308 1.00 93.62 85 PHE A O 1
ATOM 725 N N . THR A 1 86 ? -1.694 -2.590 -3.805 1.00 90.69 86 THR A N 1
ATOM 726 C CA . THR A 1 86 ? -1.624 -2.772 -5.254 1.00 90.69 86 THR A CA 1
ATOM 727 C C . THR A 1 86 ? -0.427 -2.050 -5.832 1.00 90.69 86 THR A C 1
ATOM 729 O O . THR A 1 86 ? -0.060 -0.959 -5.383 1.00 90.69 86 THR A O 1
ATOM 732 N N . PHE A 1 87 ? 0.143 -2.637 -6.877 1.00 90.00 87 PHE A N 1
ATOM 733 C CA . PHE A 1 87 ? 0.988 -1.909 -7.808 1.00 90.00 87 PHE A CA 1
ATOM 734 C C . PHE A 1 87 ? 0.540 -2.196 -9.235 1.00 90.00 87 PHE A C 1
ATOM 736 O O . PHE A 1 87 ? -0.051 -3.236 -9.525 1.00 90.00 87 PHE A O 1
ATOM 743 N N . SER A 1 88 ? 0.742 -1.239 -10.125 1.00 88.06 88 SER A N 1
ATOM 744 C CA . SER A 1 88 ? 0.420 -1.369 -11.535 1.00 88.06 88 SER A CA 1
ATOM 745 C C . SER A 1 88 ? 1.489 -0.708 -12.381 1.00 88.06 88 SER A C 1
ATOM 747 O O . SER A 1 88 ? 2.011 0.344 -12.028 1.00 88.06 88 SER A O 1
ATOM 749 N N . ILE A 1 89 ? 1.800 -1.345 -13.500 1.00 84.81 89 ILE A N 1
ATOM 750 C CA . ILE A 1 89 ? 2.712 -0.837 -14.513 1.00 84.81 89 ILE A CA 1
ATOM 751 C C . ILE A 1 89 ? 1.834 -0.258 -15.614 1.00 84.81 89 ILE A C 1
ATOM 753 O O . ILE A 1 89 ? 1.099 -0.991 -16.273 1.00 84.81 89 ILE A O 1
ATOM 757 N N . MET A 1 90 ? 1.852 1.060 -15.768 1.00 76.38 90 MET A N 1
ATOM 758 C CA . MET A 1 90 ? 1.050 1.781 -16.754 1.00 76.38 90 MET A CA 1
ATOM 759 C C . MET A 1 90 ? 1.965 2.748 -17.491 1.00 76.38 90 MET A C 1
ATOM 761 O O . MET A 1 90 ? 2.572 3.616 -16.865 1.00 76.38 90 MET A O 1
ATOM 765 N N . ASP A 1 91 ? 2.050 2.622 -18.814 1.00 68.81 91 ASP A N 1
ATOM 766 C CA . ASP A 1 91 ? 2.601 3.706 -19.620 1.00 68.81 91 ASP A CA 1
ATOM 767 C C . ASP A 1 91 ? 1.543 4.815 -19.679 1.00 68.81 91 ASP A C 1
ATOM 769 O O . ASP A 1 91 ? 0.375 4.560 -19.987 1.00 68.81 91 ASP A O 1
ATOM 773 N N . LYS A 1 92 ? 1.948 6.058 -19.393 1.00 63.66 92 LYS A N 1
ATOM 774 C CA . LYS A 1 92 ? 1.073 7.238 -19.469 1.00 63.66 92 LYS A CA 1
ATOM 775 C C . LYS A 1 92 ? 0.402 7.376 -20.841 1.00 63.66 92 LYS A C 1
ATOM 777 O O . LYS A 1 92 ? -0.635 8.024 -20.934 1.00 63.66 92 LYS A O 1
ATOM 782 N N . LYS A 1 93 ? 0.985 6.787 -21.891 1.00 64.75 93 LYS A N 1
ATOM 783 C CA . LYS A 1 93 ? 0.462 6.818 -23.262 1.00 64.75 93 LYS A CA 1
ATOM 784 C C . LYS A 1 93 ? -0.654 5.808 -23.534 1.00 64.75 93 LYS A C 1
ATOM 786 O O . LYS A 1 93 ? -1.471 6.064 -24.411 1.00 64.75 93 LYS A O 1
ATOM 791 N N . ASP A 1 94 ? -0.696 4.682 -22.823 1.00 61.91 94 ASP A N 1
ATOM 792 C CA . ASP A 1 94 ? -1.578 3.561 -23.181 1.00 61.91 94 ASP A CA 1
ATOM 793 C C . ASP A 1 94 ? -2.946 3.601 -22.479 1.00 61.91 94 ASP A C 1
ATOM 795 O O . ASP A 1 94 ? -3.832 2.820 -22.815 1.00 61.91 94 ASP A O 1
ATOM 799 N N . GLY A 1 95 ? -3.155 4.508 -21.518 1.00 58.44 95 GLY A N 1
ATOM 800 C CA . GLY A 1 95 ? -4.448 4.724 -20.849 1.00 58.44 95 GLY A CA 1
ATOM 801 C C . GLY A 1 95 ? -4.927 3.584 -19.932 1.00 58.44 95 GLY A C 1
ATOM 802 O O . GLY A 1 95 ? -5.825 3.801 -19.121 1.00 58.44 95 GLY A O 1
ATOM 803 N N . PHE A 1 96 ? -4.311 2.399 -20.005 1.00 57.81 96 PHE A N 1
ATOM 804 C CA . PHE A 1 96 ? -4.639 1.207 -19.220 1.00 57.81 96 PHE A CA 1
ATOM 805 C C . PHE A 1 96 ? -3.368 0.537 -18.664 1.00 57.81 96 PHE A C 1
ATOM 807 O O . PHE A 1 96 ? -2.303 0.632 -19.278 1.00 57.81 96 PHE A O 1
ATOM 814 N N . PRO A 1 97 ? -3.437 -0.121 -17.488 1.00 61.19 97 PRO A N 1
ATOM 815 C CA . PRO A 1 97 ? -2.280 -0.794 -16.909 1.00 61.19 97 PRO A CA 1
ATOM 816 C C . PRO A 1 97 ? -1.957 -2.087 -17.670 1.00 61.19 97 PRO A C 1
ATOM 818 O O . PRO A 1 97 ? -2.833 -2.913 -17.911 1.00 61.19 97 PRO A O 1
ATOM 821 N N . HIS A 1 98 ? -0.679 -2.282 -17.989 1.00 66.69 98 HIS A N 1
ATOM 822 C CA . HIS A 1 98 ? -0.144 -3.477 -18.655 1.00 66.69 98 HIS A CA 1
ATOM 823 C C . HIS A 1 98 ? 0.038 -4.660 -17.709 1.00 66.69 98 HIS A C 1
ATOM 825 O O . HIS A 1 98 ? 0.084 -5.808 -18.138 1.00 66.69 98 HIS A O 1
ATOM 831 N N . CYS A 1 99 ? 0.201 -4.384 -16.417 1.00 71.50 99 CYS A N 1
ATOM 832 C CA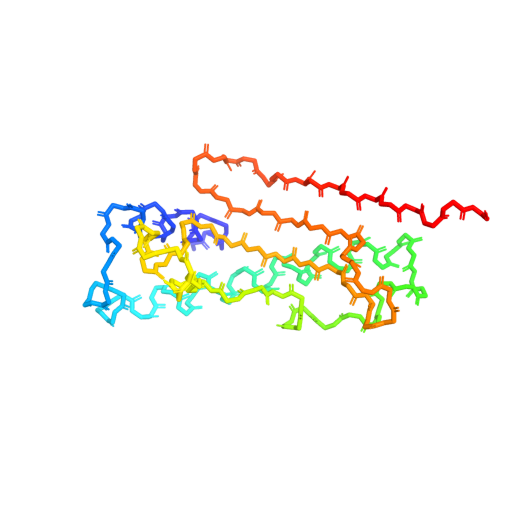 . CYS A 1 99 ? 0.281 -5.386 -15.362 1.00 71.50 99 CYS A CA 1
ATOM 833 C C . CYS A 1 99 ? -0.241 -4.781 -14.060 1.00 71.50 99 CYS A C 1
ATOM 835 O O . CYS A 1 99 ? 0.179 -3.684 -13.693 1.00 71.50 99 CYS A O 1
ATOM 837 N N . THR A 1 100 ? -1.081 -5.513 -13.328 1.00 75.12 100 THR A N 1
ATOM 838 C CA . THR A 1 100 ? -1.545 -5.131 -11.990 1.00 75.12 100 THR A CA 1
ATOM 839 C C . THR A 1 100 ? -1.326 -6.287 -11.027 1.00 75.12 100 THR A C 1
ATOM 841 O O . THR A 1 100 ? -1.705 -7.423 -11.285 1.00 75.12 100 THR A O 1
ATOM 844 N N . PHE A 1 101 ? -0.725 -5.994 -9.883 1.00 79.31 101 PHE A N 1
ATOM 845 C CA . PHE A 1 101 ? -0.492 -6.967 -8.828 1.00 79.31 101 PHE A CA 1
ATOM 846 C C . PHE A 1 101 ? -1.183 -6.501 -7.560 1.00 79.31 101 PHE A C 1
ATOM 848 O O . PHE A 1 101 ? -1.175 -5.308 -7.238 1.00 79.31 101 PHE A O 1
ATOM 855 N N . LEU A 1 102 ? -1.747 -7.462 -6.834 1.00 79.25 102 LEU A N 1
ATOM 856 C CA . LEU A 1 102 ? -2.447 -7.228 -5.583 1.00 79.25 102 LEU A CA 1
ATOM 857 C C . LEU A 1 102 ? -1.915 -8.175 -4.507 1.00 79.25 102 LEU A C 1
ATOM 859 O O . LEU A 1 102 ? -1.757 -9.377 -4.732 1.00 79.25 102 LEU A O 1
ATOM 863 N N . LEU A 1 103 ? -1.646 -7.615 -3.331 1.00 80.19 103 LEU A N 1
ATOM 864 C CA . LEU A 1 103 ? -1.285 -8.353 -2.130 1.00 80.19 103 LEU A CA 1
ATOM 865 C C . LEU A 1 103 ? -2.326 -8.078 -1.044 1.00 80.19 103 LEU A C 1
ATOM 867 O O . LEU A 1 103 ? -2.437 -6.950 -0.569 1.00 80.19 103 LEU A O 1
ATOM 871 N N . ALA A 1 104 ? -3.071 -9.113 -0.657 1.00 79.00 104 ALA A N 1
ATOM 872 C CA . ALA A 1 104 ? -4.102 -9.073 0.379 1.00 79.00 104 ALA A CA 1
ATOM 873 C C . ALA A 1 104 ? -3.850 -10.163 1.423 1.00 79.00 104 ALA A C 1
ATOM 875 O O . ALA A 1 104 ? -3.272 -11.196 1.104 1.00 79.00 104 ALA A O 1
ATOM 876 N N . GLU A 1 105 ? -4.332 -9.983 2.651 1.00 70.81 105 GLU A N 1
ATOM 877 C CA . GLU A 1 105 ? -4.217 -11.025 3.682 1.00 70.81 105 GLU A CA 1
ATOM 878 C C . GLU A 1 105 ? -5.051 -12.272 3.349 1.00 70.81 105 GLU A C 1
ATOM 880 O O . GLU A 1 105 ? -4.532 -13.391 3.383 1.00 70.81 105 GLU A O 1
ATOM 885 N N . LYS A 1 106 ? -6.304 -12.069 2.915 1.00 63.88 106 LYS A N 1
ATOM 886 C CA . LYS A 1 106 ? -7.249 -13.145 2.556 1.00 63.88 106 LYS A CA 1
ATOM 887 C C . LYS A 1 106 ? -6.764 -14.016 1.396 1.00 63.88 106 LYS A C 1
ATOM 889 O O . LYS A 1 106 ? -7.248 -15.128 1.205 1.00 63.88 106 LYS A O 1
ATOM 894 N N . ILE A 1 107 ? -5.795 -13.521 0.630 1.00 57.09 107 ILE A N 1
ATOM 895 C CA . ILE A 1 107 ? -5.146 -14.221 -0.470 1.00 57.09 107 ILE A CA 1
ATOM 896 C C . ILE A 1 107 ? -3.661 -14.309 -0.101 1.00 57.09 107 ILE A C 1
ATOM 898 O O . ILE A 1 107 ? -2.858 -13.479 -0.503 1.00 57.09 107 ILE A O 1
ATOM 902 N N . ARG A 1 108 ? -3.259 -15.336 0.663 1.00 54.50 108 ARG A N 1
ATOM 903 C CA . ARG A 1 108 ? -1.840 -15.581 1.033 1.00 54.50 108 ARG A CA 1
ATOM 904 C C . ARG A 1 108 ? -0.879 -15.686 -0.171 1.00 54.50 108 ARG A C 1
ATOM 906 O O . ARG A 1 108 ? 0.345 -15.700 -0.000 1.00 54.50 108 ARG A O 1
ATOM 913 N N . LEU A 1 109 ? -1.423 -15.777 -1.381 1.00 49.12 109 LEU A N 1
ATOM 914 C CA . LEU A 1 109 ? -0.712 -15.726 -2.649 1.00 49.12 109 LEU A CA 1
ATOM 915 C C . LEU A 1 109 ? -0.625 -14.275 -3.130 1.00 49.12 109 LEU A C 1
ATOM 917 O O . LEU A 1 109 ? -1.621 -13.560 -3.150 1.00 49.12 109 LEU A O 1
ATOM 921 N N . LEU A 1 110 ? 0.558 -13.855 -3.586 1.00 51.56 110 LEU A N 1
ATOM 922 C CA . LEU A 1 110 ? 0.642 -12.693 -4.468 1.00 51.56 110 LEU A CA 1
ATOM 923 C C . LEU A 1 110 ? -0.225 -13.037 -5.687 1.00 51.56 110 LEU A C 1
ATOM 925 O O . LEU A 1 110 ? 0.164 -13.879 -6.499 1.00 51.56 110 LEU A O 1
ATOM 929 N N . ALA A 1 111 ? -1.428 -12.475 -5.772 1.00 45.59 111 ALA A N 1
ATOM 930 C CA . ALA A 1 111 ? -2.281 -12.682 -6.925 1.00 45.59 111 ALA A CA 1
ATOM 931 C C . ALA A 1 111 ? -1.706 -11.817 -8.039 1.00 45.59 111 ALA A C 1
ATOM 933 O O . ALA A 1 111 ? -1.920 -10.606 -8.121 1.00 45.59 111 ALA A O 1
ATOM 934 N N . VAL A 1 112 ? -0.903 -12.464 -8.871 1.00 46.75 112 VAL A N 1
ATOM 935 C CA . VAL A 1 112 ? -0.455 -11.920 -10.138 1.00 46.75 112 VAL A CA 1
ATOM 936 C C . VAL A 1 112 ? -1.650 -11.989 -11.084 1.00 46.75 112 VAL A C 1
ATOM 938 O O . VAL A 1 112 ? -1.818 -12.959 -11.818 1.00 46.75 112 VAL A O 1
ATOM 941 N N . VAL A 1 113 ? -2.521 -10.979 -11.050 1.00 44.25 113 VAL A N 1
ATOM 942 C CA . VAL A 1 113 ? -3.488 -10.787 -12.134 1.00 44.25 113 VAL A CA 1
ATOM 943 C C . VAL A 1 113 ? -2.734 -10.096 -13.264 1.00 44.25 113 VAL A C 1
ATOM 945 O O . VAL A 1 113 ? -2.804 -8.886 -13.466 1.00 44.25 113 VAL A O 1
ATOM 948 N N . ILE A 1 114 ? -1.950 -10.890 -13.989 1.00 43.69 114 ILE A N 1
ATOM 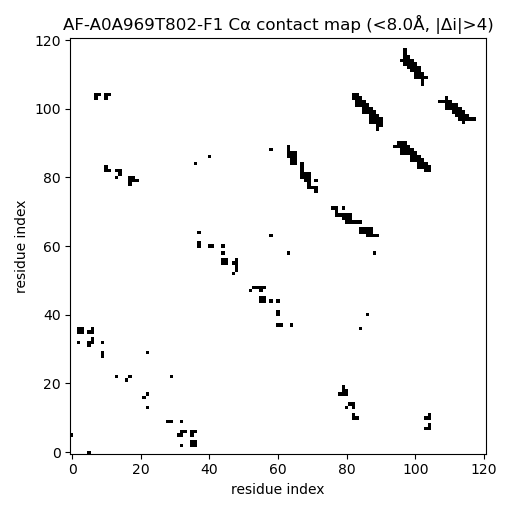949 C CA . ILE A 1 114 ? -1.386 -10.486 -15.270 1.00 43.69 114 ILE A CA 1
ATOM 950 C C . ILE A 1 114 ? -2.571 -10.253 -16.220 1.00 43.69 114 ILE A C 1
ATOM 952 O O . ILE A 1 114 ? -3.050 -11.158 -16.896 1.00 43.69 114 ILE A O 1
ATOM 956 N N . ILE A 1 115 ? -3.064 -9.018 -16.270 1.00 44.09 115 ILE A N 1
ATOM 957 C CA . ILE A 1 115 ? -3.773 -8.521 -17.445 1.00 44.09 115 ILE A CA 1
ATOM 958 C C . ILE A 1 115 ? -2.687 -8.034 -18.401 1.00 44.09 115 ILE A C 1
ATOM 960 O O . ILE A 1 115 ? -2.524 -6.839 -18.603 1.00 44.09 115 ILE A O 1
ATOM 964 N N . ILE A 1 116 ? -1.906 -8.960 -18.969 1.00 43.88 116 ILE A N 1
ATOM 965 C CA . ILE A 1 116 ? -1.144 -8.641 -20.176 1.00 43.88 116 ILE A CA 1
ATOM 966 C C . ILE A 1 116 ? -2.206 -8.517 -21.270 1.00 43.88 116 ILE A C 1
ATOM 968 O O . ILE A 1 116 ? -2.572 -9.492 -21.924 1.00 43.88 116 ILE A O 1
ATOM 972 N N . GLN A 1 117 ? -2.742 -7.314 -21.462 1.00 44.56 117 GLN A N 1
ATOM 973 C CA . GLN A 1 117 ? -3.141 -6.942 -22.807 1.00 44.56 117 GLN A CA 1
ATOM 974 C C . GLN A 1 117 ? -1.849 -6.588 -23.528 1.00 44.56 117 GLN A C 1
ATOM 976 O O . GLN A 1 117 ? -1.430 -5.436 -23.561 1.00 44.56 117 GLN A O 1
ATOM 981 N N . THR A 1 118 ? -1.186 -7.599 -24.101 1.00 37.06 118 THR A N 1
ATOM 982 C CA . THR A 1 118 ? -0.293 -7.316 -25.221 1.00 37.06 118 THR A CA 1
ATOM 983 C C . THR A 1 118 ? -1.147 -6.539 -26.208 1.00 37.06 118 THR A C 1
ATOM 985 O O . THR A 1 118 ? -2.192 -7.057 -26.619 1.00 37.06 118 THR A O 1
ATOM 988 N N . LYS A 1 119 ? -0.740 -5.316 -26.565 1.00 39.28 119 LYS A N 1
ATOM 989 C CA . LYS A 1 119 ? -1.196 -4.681 -27.803 1.00 39.28 119 LYS A CA 1
ATOM 990 C C . LYS A 1 119 ? -1.168 -5.787 -28.862 1.00 39.28 119 LYS A C 1
ATOM 992 O O . LYS A 1 119 ? -0.095 -6.302 -29.176 1.00 39.28 119 LYS A O 1
ATOM 997 N N . LYS A 1 120 ? -2.344 -6.261 -29.293 1.00 31.38 120 LYS A N 1
ATOM 998 C CA . LYS A 1 120 ? -2.419 -7.095 -30.494 1.00 31.38 120 LYS A CA 1
ATOM 999 C C . LYS A 1 120 ? -1.782 -6.261 -31.619 1.00 31.38 120 LYS A C 1
ATOM 1001 O O . LYS A 1 120 ? -1.927 -5.037 -31.562 1.00 31.38 120 LYS A O 1
ATOM 1006 N N . PRO A 1 121 ? -1.037 -6.904 -32.533 1.00 41.72 121 PRO A N 1
ATOM 1007 C CA . PRO A 1 121 ? -0.280 -6.218 -33.577 1.00 41.72 121 PRO A CA 1
ATOM 1008 C C . PRO A 1 121 ? -1.145 -5.252 -34.388 1.00 41.72 121 PRO A C 1
ATOM 1010 O O . PRO A 1 121 ? -2.356 -5.541 -34.547 1.00 41.72 121 PRO A O 1
#

Mean predicted aligned error: 7.0 Å

Sequence (121 aa):
MNNKQAILDFLKDLSINNSKEWMDDNRNRYTFAKDAWLELVQQILTMLSKRDNSYFNNFIPKDCISRITNNRMYNPNLPVYKDFFTFSIMDKKDGFPHCTFLLAEKIRLLAVVIIIQTKKP

Foldseek 3Di:
DQLLVLLLVVLVVCVVVQDPVVCVVCVVSVVSNVVSVLVVLVVVLVVVCVVVVPQSVVDRSVVFWDDQADDCPPPVPDGRGHSKIKGFDDDPPPPDTQWMWIGHNVCVDGPGPRPRPPPDD

Solvent-accessible surface area (backbone atoms only — not comparable to full-atom values): 6928 Å² total; per-residue (Å²): 131,60,55,70,55,50,32,38,54,50,27,47,53,42,61,75,49,60,44,71,68,52,47,63,78,39,40,69,58,51,53,52,25,51,50,37,47,44,54,51,46,42,52,52,42,58,58,46,23,76,76,42,51,86,64,41,67,78,61,55,49,79,79,25,45,60,77,49,61,50,78,42,91,91,38,72,88,55,56,62,50,53,46,44,51,43,37,38,48,57,57,91,86,67,83,53,58,47,32,42,38,41,44,36,47,96,42,87,52,77,45,73,51,71,47,65,68,67,79,73,130

Radius of gyration: 15.53 Å; Cα contacts (8 Å, |Δi|>4): 150; chains: 1; bounding box: 36×26×50 Å

=== Feature glossary ===
Feature key, reading from the visual/contextual features back to the raw sequence:

Rendered structure images. Structure images are PyMOL renders from six orthogonal camera directions. Cartoon representation draws helices as coils and strands as arrows; sticks shows the backbone as bonds; surface shows the solvent-excluded envelope. Rainbow coloring maps sequence position to hue (blue→red, N→C); chain coloring assigns a distinct color per polypeptide.

Contact-map, Ramachandran, and PAE plots. Three diagnostic plots accompany the record. The Cα contact map visualizes the tertiary structure as a 2D adjacency matrix (8 Å cutoff, sequence-local contacts suppressed). The Ramachandran plot shows the distribution of backbone (φ, ψ) torsions, with points in the α and β basins reflecting secondary structure content. The PAE plot shows AlphaFold's inter-residue confidence as a color matrix.

InterPro / GO / CATH / organism. The annotation block draws on four external resources. InterPro: which protein families and domains the sequence belongs to. GO: standardized terms for what the protein does, what process it participates in, and where in the cell it acts. CATH: which structural fold it has in the CATH hierarchy. Organism: the species of origin.

Nearest PDB structures. Structural nearest neighbors (via Foldseek easy-search vs the PDB). Reported per hit: target PDB id, E-value, and alignment TM-score. A TM-score above ~0.5 is the conventional threshold for 'same fold'.

Predicted aligned error. Predicted aligned error is AlphaFold's pairwise confidence. Unlike pLDDT (per-residue), PAE is per-residue-pair and captures whether two parts of the structure are correctly placed relative to each other. Units are ångströms of expected positional error.

Solvent-accessible surface area. SASA measures how much of the protein is reachable by solvent. It is computed by rolling a water-sized probe over the atomic surface and summing the exposed area (Å²). Per-residue SASA distinguishes core (buried, low SASA) from surface (exposed, high SASA) residues; total SASA is a whole-molecule size measure.

B-factor. Crystallographic B-factors measure how much each atom's electron density is smeared out, in Å². They rise in mobile loops and surface residues and fall in the buried interior. In AlphaFold models this column is repurposed to hold pLDDT instead.

pLDDT. For AlphaFold models, the B-factor field carries pLDDT — the model's own estimate of local accuracy on a 0–100 scale. Regions with pLDDT<50 should be treated as essentially unmodeled; they often correspond to intrinsically disordered segments.

Backbone torsions (φ/ψ). φ (phi) and ψ (psi) are the two rotatable backbone dihedrals per residue: φ is the C(i-1)–N–Cα–C torsion, ψ is the N–Cα–C–N(i+1) torsion, both in degrees on (−180°, 180°]. α-helical residues cluster near (−60°, −45°); β-strand residues near (−120°, +130°). A Ramachandran plot is simply a scatter of (φ, ψ) for every residue.

Radius of gyration, Cα contacts, bounding box. Radius of gyration (Rg) is the root-mean-square distance of Cα atoms from their centroid — a single number for overall size and compactness. A globular domain of N residues has Rg ≈ 2.2·N^0.38 Å; an extended or disordered chain has a much larger Rg. The Cα contact count is the number of residue pairs whose Cα atoms are within 8 Å and are more than four positions apart in sequence — a standard proxy for tertiary packing density. The bounding box is the smallest axis-aligned box enclosing all Cα atoms.

Secondary structure (3-state, P-SEA). Three-state secondary structure (P-SEA) collapses the eight DSSP classes into helix (a), strand (b), and coil (c). P-SEA assigns these from Cα 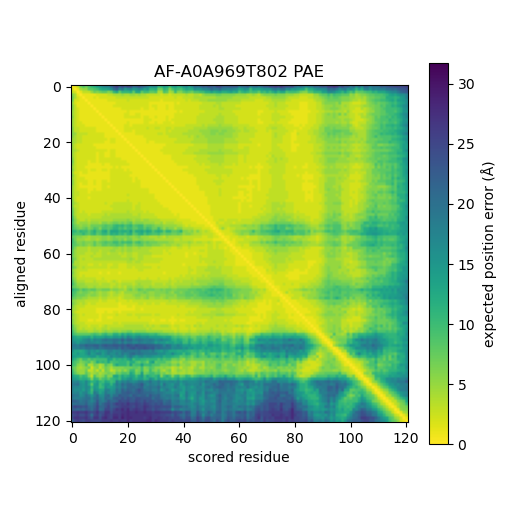geometry alone — distances and angles — without requiring backbone oxygens, so it works on any Cα trace.

Secondary structure (8-state, DSSP). Secondary structure is the local, repeating backbone conformation. DSSP classifies it into eight states by reading the hydrogen-bond network: three helix types (H, G, I), two β types (E, B), two non-regular types (T, S), and unstructured coil (-).

Foldseek 3Di. The Foldseek 3Di string encodes local tertiary geometry as a 20-letter alphabet — one character per residue — derived from the relative positions of nearby Cα atoms. Unlike the amino-acid sequence, 3Di is a direct function of the 3D structure, so two proteins with the same fold have similar 3Di strings even at low sequence identity.

mmCIF coordinates. Structure coordinates are given as an mmCIF _atom_site loop: one row per atom with element, residue name, chain id, sequence number, and x/y/z position in Å. Only the four main-chain atoms per residue are included here; side chains are omitted to keep the record compact.

Sequence. This is the polypeptide sequence — one letter per residue, N-terminus first. Length ranges from a few dozen residues for small domains to over a thousand for large multi-domain proteins.